Protein AF-A0A812SQJ6-F1 (afdb_monomer_lite)

Radius of gyration: 18.02 Å; chains: 1; bounding box: 47×29×51 Å

Structure (mmCIF, N/CA/C/O backbone):
data_AF-A0A812SQJ6-F1
#
_entry.id   AF-A0A812SQJ6-F1
#
loop_
_atom_site.group_PDB
_atom_site.id
_atom_site.type_symbol
_atom_site.label_atom_id
_atom_site.label_alt_id
_atom_site.label_comp_id
_atom_site.label_asym_id
_atom_site.label_entity_id
_atom_site.label_seq_id
_atom_site.pdbx_PDB_ins_code
_atom_site.Cartn_x
_atom_site.Cartn_y
_atom_site.Cartn_z
_atom_site.occupancy
_atom_site.B_iso_or_equiv
_atom_site.auth_seq_id
_atom_site.auth_comp_id
_atom_site.auth_asym_id
_atom_site.auth_atom_id
_atom_site.pdbx_PDB_model_num
ATOM 1 N N . MET A 1 1 ? -33.482 2.098 -34.050 1.00 37.81 1 MET A N 1
ATOM 2 C CA . MET A 1 1 ? -34.084 2.189 -32.704 1.00 37.81 1 MET A CA 1
ATOM 3 C C . MET A 1 1 ? -33.275 1.275 -31.797 1.00 37.81 1 MET A C 1
ATOM 5 O O . MET A 1 1 ? -33.368 0.067 -31.946 1.00 37.81 1 MET A O 1
ATOM 9 N N . HIS A 1 2 ? -32.382 1.843 -30.988 1.00 39.34 2 HIS A N 1
ATOM 10 C CA . HIS A 1 2 ? -31.563 1.101 -30.022 1.00 39.34 2 HIS A CA 1
ATOM 11 C C . HIS A 1 2 ? -32.318 1.022 -28.688 1.00 39.34 2 HIS A C 1
ATOM 13 O O . HIS A 1 2 ? -32.893 2.038 -28.297 1.00 39.34 2 HIS A O 1
ATOM 19 N N . PRO A 1 3 ? -32.329 -0.120 -27.982 1.00 42.66 3 PRO A N 1
ATOM 20 C CA . PRO A 1 3 ? -32.830 -0.160 -26.619 1.00 42.66 3 PRO A CA 1
ATOM 21 C C . PRO A 1 3 ? -31.770 0.413 -25.670 1.00 42.66 3 PRO A C 1
ATOM 23 O O . PRO A 1 3 ? -30.646 -0.082 -25.586 1.00 42.66 3 PRO A O 1
ATOM 26 N N . THR A 1 4 ? -32.147 1.492 -24.990 1.00 43.66 4 THR A N 1
ATOM 27 C CA . THR A 1 4 ? -31.439 2.100 -23.863 1.00 43.66 4 THR A CA 1
ATOM 28 C C . THR A 1 4 ? -31.418 1.102 -22.708 1.00 43.66 4 THR A C 1
ATOM 30 O O . THR A 1 4 ? -32.474 0.685 -22.241 1.00 43.66 4 THR A O 1
ATOM 33 N N . ALA A 1 5 ? -30.231 0.685 -22.268 1.00 41.72 5 ALA A N 1
ATOM 34 C CA . ALA A 1 5 ? -30.089 -0.091 -21.045 1.00 41.72 5 ALA A CA 1
ATOM 35 C C . ALA A 1 5 ? -30.319 0.840 -19.846 1.00 41.72 5 ALA A C 1
ATOM 37 O O . ALA A 1 5 ? -29.516 1.737 -19.590 1.00 41.72 5 ALA A O 1
ATOM 38 N N . ASP A 1 6 ? -31.435 0.628 -19.153 1.00 39.69 6 ASP A N 1
ATOM 39 C CA . ASP A 1 6 ? -31.736 1.197 -17.843 1.00 39.69 6 ASP A CA 1
ATOM 40 C C . ASP A 1 6 ? -30.616 0.847 -16.852 1.00 39.69 6 ASP A C 1
ATOM 42 O O . ASP A 1 6 ? -30.436 -0.307 -16.457 1.00 39.69 6 ASP A O 1
ATOM 46 N N . LEU A 1 7 ? -29.848 1.858 -16.447 1.00 39.69 7 LEU A N 1
ATOM 47 C CA . LEU A 1 7 ? -28.997 1.780 -15.267 1.00 39.69 7 LEU A CA 1
ATOM 48 C C . LEU A 1 7 ? -29.911 1.897 -14.045 1.00 39.69 7 LEU A C 1
ATOM 50 O O . LEU A 1 7 ? -30.377 2.989 -13.721 1.00 39.69 7 LEU A O 1
ATOM 54 N N . GLN A 1 8 ? -30.181 0.776 -13.373 1.00 35.53 8 GLN A N 1
ATOM 55 C CA . GLN A 1 8 ? -30.852 0.815 -12.074 1.00 35.53 8 GLN A CA 1
ATOM 56 C C . GLN A 1 8 ? -30.004 1.616 -11.067 1.00 35.53 8 GLN A C 1
ATOM 58 O O . GLN A 1 8 ? -28.781 1.441 -11.027 1.00 35.53 8 GLN A O 1
ATOM 63 N N . PRO A 1 9 ? -30.621 2.479 -10.241 1.00 35.66 9 PRO A N 1
ATOM 64 C CA . PRO A 1 9 ? -29.915 3.196 -9.193 1.00 35.66 9 PRO A CA 1
ATOM 65 C C . PRO A 1 9 ? -29.425 2.203 -8.135 1.00 35.66 9 PRO A C 1
ATOM 67 O O . PRO A 1 9 ? -30.175 1.353 -7.659 1.00 35.66 9 PRO A O 1
ATOM 70 N N . PHE A 1 10 ? -28.142 2.302 -7.798 1.00 34.00 10 PHE A N 1
ATOM 71 C CA . PHE A 1 10 ? -27.507 1.526 -6.741 1.00 34.00 10 PHE A CA 1
ATOM 72 C C . PHE A 1 10 ? -28.083 1.975 -5.393 1.00 34.00 10 PHE A C 1
ATOM 74 O O . PHE A 1 10 ? -27.782 3.073 -4.929 1.00 34.00 10 PHE A O 1
ATOM 81 N N . GLU A 1 11 ? -28.951 1.158 -4.797 1.00 33.38 11 GLU A N 1
ATOM 82 C CA . GLU A 1 11 ? -29.451 1.380 -3.442 1.00 33.38 11 GLU A CA 1
ATOM 83 C C . GLU A 1 11 ? -28.277 1.282 -2.452 1.00 33.38 11 GLU A C 1
ATOM 85 O O . GLU A 1 11 ? -27.685 0.218 -2.251 1.00 33.38 11 GLU A O 1
ATOM 90 N N . GLU A 1 12 ? -27.913 2.416 -1.847 1.00 41.91 12 GLU A N 1
ATOM 91 C CA . GLU A 1 12 ? -27.044 2.468 -0.671 1.00 41.91 12 GLU A CA 1
ATOM 92 C C . GLU A 1 12 ? -27.770 1.821 0.516 1.00 41.91 12 GLU A C 1
ATOM 94 O O . GLU A 1 12 ? -28.444 2.493 1.295 1.00 41.91 12 GLU A O 1
ATOM 99 N N . GLU A 1 13 ? -27.630 0.505 0.682 1.00 31.06 13 GLU A N 1
ATOM 100 C CA . GLU A 1 13 ? -27.938 -0.127 1.964 1.00 31.06 13 GLU A CA 1
ATOM 101 C C . GLU A 1 13 ? -26.782 0.115 2.957 1.00 31.06 13 GLU A C 1
ATOM 103 O O . GLU A 1 13 ? -25.644 -0.306 2.709 1.00 31.06 13 GLU A O 1
ATOM 108 N N . PRO A 1 14 ? -27.026 0.762 4.113 1.00 32.84 14 PRO A N 1
ATOM 109 C CA . PRO A 1 14 ? -26.036 0.873 5.173 1.00 32.84 14 PRO A CA 1
ATOM 110 C C . PRO A 1 14 ? -25.904 -0.488 5.865 1.00 32.84 14 PRO A C 1
ATOM 112 O O . PRO A 1 14 ? -26.725 -0.875 6.696 1.00 32.84 14 PRO A O 1
ATOM 115 N N . TYR A 1 15 ? -24.868 -1.253 5.523 1.00 38.50 15 TYR A N 1
ATOM 116 C CA . TYR A 1 15 ? -24.711 -2.593 6.084 1.00 38.50 15 TYR A CA 1
ATOM 117 C C . TYR A 1 15 ? -24.419 -2.562 7.590 1.00 38.50 15 TYR A C 1
ATOM 119 O O . TYR A 1 15 ? -23.374 -2.096 8.053 1.00 38.50 15 TYR A O 1
ATOM 127 N N . HIS A 1 16 ? -25.343 -3.155 8.346 1.00 31.56 16 HIS A N 1
ATOM 128 C CA . HIS A 1 16 ? -25.185 -3.526 9.744 1.00 31.56 16 HIS A CA 1
ATOM 129 C C . HIS A 1 16 ? -24.030 -4.528 9.925 1.00 31.56 16 HIS A C 1
ATOM 131 O O . HIS A 1 16 ? -24.060 -5.654 9.428 1.00 31.56 16 HIS A O 1
ATOM 137 N N . LEU A 1 17 ? -23.029 -4.135 10.717 1.00 37.94 17 LEU A N 1
ATOM 138 C CA . LEU A 1 17 ? -22.018 -5.024 11.294 1.00 37.94 17 LEU A CA 1
ATOM 139 C C . LEU A 1 17 ? -22.679 -5.956 12.323 1.00 37.94 17 LEU A C 1
ATOM 141 O O . LEU A 1 17 ? -22.652 -5.685 13.524 1.00 37.94 17 LEU A O 1
ATOM 145 N N . GLN A 1 18 ? -23.288 -7.054 11.873 1.00 30.00 18 GLN A N 1
ATOM 146 C CA . GLN A 1 18 ? -23.751 -8.107 12.776 1.00 30.00 18 GLN A CA 1
ATOM 147 C C . GLN A 1 18 ? -22.718 -9.232 12.880 1.00 30.00 18 GLN A C 1
ATOM 149 O O . GLN A 1 18 ? -22.471 -10.004 11.955 1.00 30.00 18 GLN A O 1
ATOM 154 N N . ASN A 1 19 ? -22.092 -9.277 14.056 1.00 49.31 19 ASN A N 1
ATOM 155 C CA . ASN A 1 19 ? -21.151 -10.295 14.491 1.00 49.31 19 ASN A CA 1
ATOM 156 C C . ASN A 1 19 ? -21.850 -11.649 14.668 1.00 49.31 19 ASN A C 1
ATOM 158 O O . ASN A 1 19 ? -22.550 -11.863 15.653 1.00 49.31 19 ASN A O 1
ATOM 162 N N . ALA A 1 20 ? -21.559 -12.598 13.783 1.00 33.88 20 ALA A N 1
ATOM 163 C CA . ALA A 1 20 ? -21.618 -14.022 14.084 1.00 33.88 20 ALA A CA 1
ATOM 164 C C . ALA A 1 20 ? -20.521 -14.726 13.269 1.00 33.88 20 ALA A C 1
ATOM 166 O O . ALA A 1 20 ? -20.439 -14.571 12.056 1.00 33.88 20 ALA A O 1
ATOM 167 N N . ALA A 1 21 ? -19.632 -15.457 13.947 1.00 37.88 21 ALA A N 1
ATOM 168 C CA . ALA A 1 21 ? -18.549 -16.249 13.351 1.00 37.88 21 ALA A CA 1
ATOM 169 C C . ALA A 1 21 ? -17.427 -15.481 12.609 1.00 37.88 21 ALA A C 1
ATOM 171 O O . ALA A 1 21 ? -16.995 -15.891 11.538 1.00 37.88 21 ALA A O 1
ATOM 172 N N . GLY A 1 22 ? -16.888 -14.406 13.203 1.00 36.34 22 GLY A N 1
ATOM 173 C CA . GLY A 1 22 ? -15.531 -13.876 12.946 1.00 36.34 22 GLY A CA 1
ATOM 174 C C . GLY A 1 22 ? -15.032 -13.852 11.493 1.00 36.34 22 GLY A C 1
ATOM 175 O O . GLY A 1 22 ? -13.869 -14.189 11.255 1.00 36.34 22 GLY A O 1
ATOM 176 N N . SER A 1 23 ? -15.915 -13.482 10.568 1.00 36.62 23 SER A N 1
ATOM 177 C CA . SER A 1 23 ? -15.679 -13.408 9.129 1.00 36.62 23 SER A CA 1
ATOM 178 C C . SER A 1 23 ? -16.026 -11.993 8.680 1.00 36.62 23 SER A C 1
ATOM 180 O O . SER A 1 23 ? -17.161 -11.554 8.846 1.00 36.62 23 SER A O 1
ATOM 182 N N . VAL A 1 24 ? -15.042 -11.265 8.151 1.00 43.12 24 VAL A N 1
ATOM 183 C CA . VAL A 1 24 ? -15.223 -9.906 7.623 1.00 43.12 24 VAL A CA 1
ATOM 184 C C . VAL A 1 24 ? -15.316 -10.005 6.105 1.00 43.12 24 VAL A C 1
ATOM 186 O O . VAL A 1 24 ? -14.421 -10.552 5.457 1.00 43.12 24 VAL A O 1
ATOM 189 N N . LYS A 1 25 ? -16.403 -9.486 5.532 1.00 42.47 25 LYS A N 1
ATOM 190 C CA . LYS A 1 25 ? -16.536 -9.310 4.083 1.00 42.47 25 LYS A CA 1
ATOM 191 C C . LYS A 1 25 ? -15.822 -8.012 3.710 1.00 42.47 25 LYS A C 1
ATOM 193 O O . LYS A 1 25 ? -16.180 -6.955 4.216 1.00 42.47 25 LYS A O 1
ATOM 198 N N . VAL A 1 26 ? -14.803 -8.099 2.861 1.00 42.47 26 VAL A N 1
ATOM 199 C CA . VAL A 1 26 ? -14.074 -6.931 2.341 1.00 42.47 26 VAL A CA 1
ATOM 200 C C . VAL A 1 26 ? -14.278 -6.894 0.837 1.00 42.47 26 VAL A C 1
ATOM 202 O O . VAL A 1 26 ? -14.253 -7.934 0.174 1.00 42.47 26 VAL A O 1
ATOM 205 N N . TRP A 1 27 ? -14.501 -5.698 0.309 1.00 38.78 27 TRP A N 1
ATOM 206 C CA . TRP A 1 27 ? -14.663 -5.488 -1.118 1.00 38.78 27 TRP A CA 1
ATOM 207 C C . TRP A 1 27 ? -13.306 -5.583 -1.811 1.00 38.78 27 TRP A C 1
ATOM 209 O O . TRP A 1 27 ? -12.360 -4.884 -1.464 1.00 38.78 27 TRP A O 1
ATOM 219 N N . GLN A 1 28 ? -13.204 -6.454 -2.808 1.00 38.09 28 GLN A N 1
ATOM 220 C CA . GLN A 1 28 ? -12.087 -6.458 -3.738 1.00 38.09 28 GLN A CA 1
ATOM 221 C C . GLN A 1 28 ? -12.664 -6.200 -5.125 1.00 38.09 28 GLN A C 1
ATOM 223 O O . GLN A 1 28 ? -13.461 -6.999 -5.605 1.00 38.09 28 GLN A O 1
ATOM 228 N N . ASN A 1 29 ? -12.276 -5.071 -5.725 1.00 39.19 29 ASN A N 1
ATOM 229 C CA . ASN A 1 29 ? -12.540 -4.717 -7.121 1.00 39.19 29 ASN A CA 1
ATOM 230 C C . ASN A 1 29 ? -13.998 -4.966 -7.563 1.00 39.19 29 ASN A C 1
ATOM 232 O O . ASN A 1 29 ? -14.246 -6.010 -8.148 1.00 39.19 29 ASN A O 1
ATOM 236 N N . CYS A 1 30 ? -14.923 -4.056 -7.210 1.00 44.03 30 CYS A N 1
ATOM 237 C CA . CYS A 1 30 ? -16.303 -3.809 -7.706 1.00 44.03 30 CYS A CA 1
ATOM 238 C C . CYS A 1 30 ? -17.205 -4.943 -8.272 1.00 44.03 30 CYS A C 1
ATOM 240 O O . CYS A 1 30 ? -18.318 -4.646 -8.691 1.00 44.03 30 CYS A O 1
ATOM 242 N N . GLN A 1 31 ? -16.823 -6.220 -8.260 1.00 36.41 31 GLN A N 1
ATOM 243 C CA . GLN A 1 31 ? -17.548 -7.309 -8.917 1.00 36.41 31 GLN A CA 1
ATOM 244 C C . GLN A 1 31 ? -17.451 -8.672 -8.219 1.00 36.41 31 GLN A C 1
ATOM 246 O O . GLN A 1 31 ? -18.259 -9.540 -8.544 1.00 36.41 31 GLN A O 1
ATOM 251 N N . LYS A 1 32 ? -16.540 -8.919 -7.260 1.00 38.38 32 LYS A N 1
ATOM 252 C CA . LYS A 1 32 ? -16.532 -10.203 -6.523 1.00 38.38 32 LYS A CA 1
ATOM 253 C C . LYS A 1 32 ? -16.179 -10.046 -5.045 1.00 38.38 32 LYS A C 1
ATOM 255 O O . LYS A 1 32 ? -15.040 -9.778 -4.675 1.00 38.38 32 LYS A O 1
ATOM 260 N N . THR A 1 33 ? -17.164 -10.292 -4.184 1.00 42.78 33 THR A N 1
ATOM 261 C CA . THR A 1 33 ? -16.973 -10.438 -2.738 1.00 42.78 33 THR A CA 1
ATOM 262 C C . THR A 1 33 ? -16.208 -11.733 -2.464 1.00 42.78 33 THR A C 1
ATOM 264 O O . THR A 1 33 ? -16.690 -12.818 -2.790 1.00 42.78 33 THR A O 1
ATOM 267 N N . ARG A 1 34 ? -15.026 -11.647 -1.846 1.00 43.25 34 ARG A N 1
ATOM 268 C CA . ARG A 1 34 ? -14.304 -12.821 -1.341 1.00 43.25 34 ARG A CA 1
ATOM 269 C C . ARG A 1 34 ? -14.332 -12.801 0.183 1.00 43.25 34 ARG A C 1
ATOM 271 O O . ARG A 1 34 ? -13.966 -11.810 0.808 1.00 43.25 34 ARG A O 1
ATOM 278 N N . THR A 1 35 ? -14.794 -13.894 0.781 1.00 45.44 35 THR A N 1
ATOM 279 C CA . THR A 1 35 ? -14.744 -14.094 2.233 1.00 45.44 35 THR A CA 1
ATOM 280 C C . THR A 1 35 ? -13.333 -14.529 2.614 1.00 45.44 35 THR A C 1
ATOM 282 O O . THR A 1 35 ? -12.837 -15.540 2.114 1.00 45.44 35 THR A O 1
ATOM 285 N N . TRP A 1 36 ? -12.670 -13.761 3.477 1.00 50.81 36 TRP A N 1
ATOM 286 C CA . TRP A 1 36 ? -11.318 -14.062 3.945 1.00 50.81 36 TRP A CA 1
ATOM 287 C C . TRP A 1 36 ? -11.355 -15.054 5.113 1.00 50.81 36 TRP A C 1
ATOM 289 O O . TRP A 1 36 ? -12.036 -14.814 6.110 1.00 50.81 36 TRP A O 1
ATOM 299 N N . HIS A 1 37 ? -10.588 -16.144 5.020 1.00 44.38 37 HIS A N 1
ATOM 300 C CA . HIS A 1 37 ? -10.356 -17.078 6.129 1.00 44.38 37 HIS A CA 1
ATOM 301 C C . HIS A 1 37 ? -8.992 -16.778 6.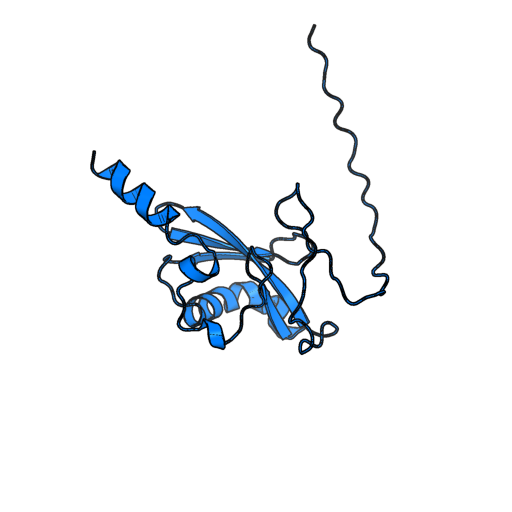796 1.00 44.38 37 HIS A C 1
ATOM 303 O O . HIS A 1 37 ? -8.050 -16.362 6.131 1.00 44.38 37 HIS A O 1
ATOM 309 N N . ARG A 1 38 ? -8.937 -16.882 8.134 1.00 52.69 38 ARG A N 1
ATOM 310 C CA . ARG A 1 38 ? -7.996 -16.200 9.060 1.00 52.69 38 ARG A CA 1
ATOM 311 C C . ARG A 1 38 ? -6.491 -16.503 8.897 1.00 52.69 38 ARG A C 1
ATOM 313 O O . ARG A 1 38 ? -6.139 -17.599 8.476 1.00 52.69 38 ARG A O 1
ATOM 320 N N . PRO A 1 39 ? -5.626 -15.558 9.347 1.00 47.91 39 PRO A N 1
ATOM 321 C CA . PRO A 1 39 ? -5.136 -15.565 10.741 1.00 47.91 39 PRO A CA 1
ATOM 322 C C . PRO A 1 39 ? -5.278 -14.190 11.449 1.00 47.91 39 PRO A C 1
ATOM 324 O O . PRO A 1 39 ? -4.307 -13.582 11.881 1.00 47.91 39 PRO A O 1
ATOM 327 N N . TRP A 1 40 ? -6.501 -13.667 11.595 1.00 53.22 40 TRP A N 1
ATOM 328 C CA . TRP A 1 40 ? -6.764 -12.343 12.204 1.00 53.22 40 TRP A CA 1
ATOM 329 C C . TRP A 1 40 ? -6.864 -12.330 13.740 1.00 53.22 40 TRP A C 1
ATOM 331 O O . TRP A 1 40 ? -7.203 -11.306 14.332 1.00 53.22 40 TRP A O 1
ATOM 341 N N . THR A 1 41 ? -6.605 -13.456 14.407 1.00 50.69 41 THR A N 1
ATOM 342 C CA . THR A 1 41 ? -6.913 -13.677 15.833 1.00 50.69 41 THR A CA 1
ATOM 343 C C . THR A 1 41 ? -6.162 -12.750 16.796 1.00 50.69 41 THR A C 1
ATOM 345 O O . THR A 1 41 ? -6.595 -12.589 17.933 1.00 50.69 41 THR A O 1
ATOM 348 N N . SER A 1 42 ? -5.081 -12.108 16.344 1.00 52.69 42 SER A N 1
ATOM 349 C CA . SER A 1 42 ? -4.226 -11.245 17.172 1.00 52.69 42 SER A CA 1
ATOM 350 C C . SER A 1 42 ? -4.433 -9.742 16.943 1.00 52.69 42 SER A C 1
ATOM 352 O O . SER A 1 42 ? -3.841 -8.931 17.657 1.00 52.69 42 SER A O 1
ATOM 354 N N . ILE A 1 43 ? -5.265 -9.333 15.976 1.00 58.06 43 ILE A N 1
ATOM 355 C CA . ILE A 1 43 ? -5.546 -7.909 15.751 1.00 58.06 43 ILE A CA 1
ATOM 356 C C . ILE A 1 43 ? -6.712 -7.490 16.640 1.00 58.06 43 ILE A C 1
ATOM 358 O O . ILE A 1 43 ? -7.832 -7.980 16.500 1.00 58.06 43 ILE A O 1
ATOM 362 N N . LYS A 1 44 ? -6.477 -6.513 17.522 1.00 59.41 44 LYS A N 1
ATOM 363 C CA . LYS A 1 44 ? -7.556 -5.785 18.201 1.00 59.41 44 LYS A CA 1
ATOM 364 C C . LYS A 1 44 ? -8.282 -4.909 17.171 1.00 59.41 44 LYS A C 1
ATOM 366 O O . LYS A 1 44 ? -8.002 -3.716 17.056 1.00 59.41 44 LYS A O 1
ATOM 371 N N . MET A 1 45 ? -9.191 -5.520 16.406 1.00 57.28 45 MET A N 1
ATOM 372 C CA . MET A 1 45 ? -9.898 -4.892 15.278 1.00 57.28 45 MET A CA 1
ATOM 373 C C . MET A 1 45 ? -10.616 -3.593 15.668 1.00 57.28 45 MET A C 1
ATOM 375 O O . MET A 1 45 ? -10.692 -2.674 14.867 1.00 57.28 45 MET A O 1
ATOM 379 N N . TRP A 1 46 ? -11.061 -3.469 16.920 1.00 58.28 46 TRP A N 1
ATOM 380 C CA . TRP A 1 46 ? -11.773 -2.292 17.431 1.00 58.28 46 TRP A CA 1
ATOM 381 C C . TRP A 1 46 ? -10.917 -1.019 17.570 1.00 58.28 46 TRP A C 1
ATOM 383 O O . TRP A 1 46 ? -11.462 0.049 17.820 1.00 58.28 46 TRP A O 1
ATOM 393 N N . SER A 1 47 ? -9.591 -1.104 17.425 1.00 69.88 47 SER A N 1
ATOM 394 C CA . SER A 1 47 ? -8.676 0.055 17.512 1.00 69.88 47 SER A CA 1
ATOM 395 C C . SER A 1 47 ? -7.677 0.134 16.352 1.00 69.88 47 SER A C 1
ATOM 397 O O . SER A 1 47 ? -6.712 0.904 16.400 1.00 69.88 47 SER A O 1
ATOM 399 N N . THR A 1 48 ? -7.893 -0.680 15.315 1.00 78.94 48 THR A N 1
ATOM 400 C CA . THR A 1 48 ? -6.974 -0.814 14.185 1.00 78.94 48 THR A CA 1
ATOM 401 C C . THR A 1 48 ? -7.695 -0.483 12.887 1.00 78.94 48 THR A C 1
ATOM 403 O O . THR A 1 48 ? -8.649 -1.161 12.517 1.00 78.94 48 THR A O 1
ATOM 406 N N . THR A 1 49 ? -7.218 0.536 12.179 1.00 85.56 49 THR A N 1
ATOM 407 C CA . THR A 1 49 ? -7.681 0.841 10.827 1.00 85.56 49 THR A CA 1
ATOM 408 C C . THR A 1 49 ? -6.982 -0.092 9.847 1.00 85.56 49 THR A C 1
ATOM 410 O O . THR A 1 49 ? -5.752 -0.170 9.804 1.00 85.56 49 THR A O 1
ATOM 413 N N . LEU A 1 50 ? -7.781 -0.807 9.060 1.00 86.88 50 LEU A N 1
ATOM 414 C CA . LEU A 1 50 ? -7.296 -1.703 8.021 1.00 86.88 50 LEU A CA 1
ATOM 415 C C . LEU A 1 50 ? -7.164 -0.942 6.700 1.00 86.88 50 LEU A C 1
ATOM 417 O O . LEU A 1 50 ? -8.131 -0.357 6.208 1.00 86.88 50 LEU A O 1
ATOM 421 N N . VAL A 1 51 ? -5.954 -0.967 6.149 1.00 90.88 51 VAL A N 1
ATOM 422 C CA . VAL A 1 51 ? -5.594 -0.366 4.866 1.00 90.88 51 VAL A CA 1
ATOM 423 C C . VAL A 1 51 ? -5.362 -1.492 3.869 1.00 90.88 51 VAL A C 1
ATOM 425 O O . VAL A 1 51 ? -4.426 -2.276 4.011 1.00 90.88 51 VAL A O 1
ATOM 428 N N . GLN A 1 52 ? -6.214 -1.582 2.860 1.00 91.38 52 GLN A N 1
ATOM 429 C CA . GLN A 1 52 ? -6.045 -2.506 1.751 1.00 91.38 52 GLN A CA 1
ATOM 430 C C . GLN A 1 52 ? -5.105 -1.894 0.717 1.00 91.38 52 GLN A C 1
ATOM 432 O O . GLN A 1 52 ? -5.278 -0.746 0.308 1.00 91.38 52 GLN A O 1
ATOM 437 N N . LEU A 1 53 ? -4.112 -2.667 0.294 1.00 92.06 53 LEU A N 1
ATOM 438 C CA . LEU A 1 53 ? -3.244 -2.319 -0.816 1.00 92.06 53 LEU A CA 1
ATOM 439 C C . LEU A 1 53 ? -3.844 -2.844 -2.114 1.00 92.06 53 LEU A C 1
ATOM 441 O O . LEU A 1 53 ? -4.199 -4.016 -2.231 1.00 92.06 53 LEU A O 1
ATOM 445 N N . MET A 1 54 ? -3.913 -1.963 -3.096 1.00 90.56 54 MET A N 1
ATOM 446 C CA . MET A 1 54 ? -4.163 -2.264 -4.498 1.00 90.56 54 MET A CA 1
ATOM 447 C C . MET A 1 54 ? -2.995 -1.718 -5.320 1.00 90.56 54 MET A C 1
ATOM 449 O O . MET A 1 54 ? -2.185 -0.940 -4.809 1.00 90.56 54 MET A O 1
ATOM 453 N N . TYR A 1 55 ? -2.882 -2.128 -6.578 1.00 90.75 55 TYR A N 1
ATOM 454 C CA . TYR A 1 55 ? -1.821 -1.639 -7.448 1.00 90.75 55 TYR A CA 1
ATOM 455 C C . TYR A 1 55 ? -2.291 -1.467 -8.888 1.00 90.75 55 TYR A C 1
ATOM 457 O O . TYR A 1 55 ? -3.168 -2.189 -9.359 1.00 90.75 55 TYR A O 1
ATOM 465 N N . GLU A 1 56 ? -1.658 -0.519 -9.564 1.00 89.00 56 GLU A N 1
ATOM 466 C CA . GLU A 1 56 ? -1.673 -0.334 -11.012 1.00 89.00 56 GLU A CA 1
ATOM 467 C C . GLU A 1 56 ? -0.215 -0.437 -11.492 1.00 89.00 56 GLU A C 1
ATOM 469 O O . GLU A 1 56 ? 0.701 0.009 -10.794 1.00 89.00 56 GLU A O 1
ATOM 4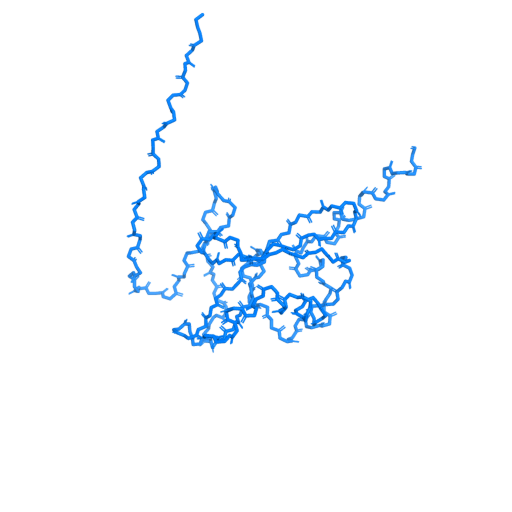74 N N . VAL A 1 57 ? 0.018 -1.057 -12.648 1.00 85.62 57 VAL A N 1
ATOM 475 C CA . VAL A 1 57 ? 1.341 -1.067 -13.288 1.00 85.62 57 VAL A CA 1
ATOM 476 C C . VAL A 1 57 ? 1.398 0.130 -14.233 1.00 85.62 57 VAL A C 1
ATOM 478 O O . VAL A 1 57 ? 0.508 0.295 -15.063 1.00 85.62 57 VAL A O 1
ATOM 481 N N . GLU A 1 58 ? 2.409 0.982 -14.079 1.00 83.19 58 GLU A N 1
ATOM 482 C CA . GLU A 1 58 ? 2.592 2.190 -14.885 1.00 83.19 58 GLU A CA 1
ATOM 483 C C . GLU A 1 58 ? 4.072 2.327 -15.258 1.00 83.19 58 GLU A C 1
ATOM 485 O O . GLU A 1 58 ? 4.901 2.589 -14.389 1.00 83.19 58 GLU A O 1
ATOM 490 N N . ASN A 1 59 ? 4.410 2.164 -16.543 1.00 79.44 59 ASN A N 1
ATOM 491 C CA . ASN A 1 59 ? 5.764 2.355 -17.085 1.00 79.44 59 ASN A CA 1
ATOM 492 C C . ASN A 1 59 ? 6.851 1.620 -16.274 1.00 79.44 59 ASN A C 1
ATOM 494 O O . ASN A 1 59 ? 7.792 2.239 -15.771 1.00 79.44 59 ASN A O 1
ATOM 498 N N . ALA A 1 60 ? 6.695 0.307 -16.090 1.00 81.94 60 ALA A N 1
ATOM 499 C CA . ALA A 1 60 ? 7.551 -0.538 -15.244 1.00 81.94 60 ALA A CA 1
ATOM 500 C C . ALA A 1 60 ? 7.646 -0.160 -13.742 1.00 81.94 60 ALA A C 1
ATOM 502 O O . ALA A 1 60 ? 8.426 -0.771 -13.003 1.00 81.94 60 ALA A O 1
ATOM 503 N N . ALA A 1 61 ? 6.851 0.797 -13.259 1.00 88.00 61 ALA A N 1
ATOM 504 C CA . ALA A 1 61 ? 6.693 1.109 -11.842 1.00 88.00 61 ALA A CA 1
ATOM 505 C C . ALA A 1 61 ? 5.358 0.577 -11.300 1.00 88.00 61 ALA A C 1
ATOM 507 O O . ALA A 1 61 ? 4.412 0.305 -12.043 1.00 88.00 61 ALA A O 1
ATOM 508 N N . LEU A 1 62 ? 5.274 0.438 -9.976 1.00 89.88 62 LEU A N 1
ATOM 509 C CA . LEU A 1 62 ? 4.038 0.080 -9.291 1.00 89.88 62 LEU A CA 1
ATOM 510 C C . LEU A 1 62 ? 3.433 1.309 -8.637 1.00 89.88 62 LEU A C 1
ATOM 512 O O . LEU A 1 62 ? 4.007 1.901 -7.721 1.00 89.88 62 LEU A O 1
ATOM 516 N N . ARG A 1 63 ? 2.225 1.652 -9.065 1.00 92.88 63 ARG A N 1
ATOM 517 C CA . ARG A 1 63 ? 1.403 2.648 -8.400 1.00 92.88 63 ARG A CA 1
ATOM 518 C C . ARG A 1 63 ? 0.557 1.958 -7.341 1.00 92.88 63 ARG A C 1
ATOM 520 O O . ARG A 1 63 ? -0.466 1.349 -7.640 1.00 92.88 63 ARG A O 1
ATOM 527 N N . LEU A 1 64 ? 0.997 2.045 -6.092 1.00 93.25 64 LEU A N 1
ATOM 528 C CA . LEU A 1 64 ? 0.252 1.547 -4.947 1.00 93.25 64 LEU A CA 1
ATOM 529 C C . LEU A 1 64 ? -0.919 2.470 -4.637 1.00 93.25 64 LEU A C 1
ATOM 531 O O . LEU A 1 64 ? -0.752 3.679 -4.465 1.00 93.25 64 LEU A O 1
ATOM 535 N N . VAL A 1 65 ? -2.097 1.878 -4.494 1.00 93.25 65 VAL A N 1
ATOM 536 C CA . VAL A 1 65 ? -3.324 2.553 -4.084 1.00 93.25 65 VAL A CA 1
ATOM 537 C C . VAL A 1 65 ? -3.716 2.012 -2.713 1.00 93.25 65 VAL A C 1
ATOM 539 O O . VAL A 1 65 ? -3.985 0.824 -2.552 1.00 93.25 65 VAL A O 1
ATOM 542 N N . MET A 1 66 ? -3.708 2.884 -1.709 1.00 93.44 66 MET A N 1
ATOM 543 C CA . MET A 1 66 ? -4.106 2.559 -0.341 1.00 93.44 66 MET A CA 1
ATOM 544 C C . MET A 1 66 ? -5.587 2.875 -0.176 1.00 93.44 66 MET A C 1
ATOM 546 O O . MET A 1 66 ? -5.979 4.034 -0.313 1.00 93.44 66 MET A O 1
ATOM 550 N N . CYS A 1 67 ? -6.393 1.876 0.163 1.00 90.31 67 CYS A N 1
ATOM 551 C CA . CYS A 1 67 ? -7.835 2.010 0.340 1.00 90.31 67 CYS A CA 1
ATOM 552 C C . CYS A 1 67 ? -8.261 1.616 1.754 1.00 90.31 67 CYS A C 1
ATOM 554 O O . CYS A 1 67 ? -7.653 0.755 2.390 1.00 90.31 67 CYS A O 1
ATOM 556 N N . LYS A 1 68 ? -9.352 2.202 2.245 1.00 86.38 68 LYS A N 1
ATOM 557 C CA . LYS A 1 68 ? -10.104 1.619 3.361 1.00 86.38 68 LYS A CA 1
ATOM 558 C C . LYS A 1 68 ? -10.796 0.345 2.877 1.00 86.38 68 LYS A C 1
ATOM 560 O O . LYS A 1 68 ? -11.077 0.194 1.693 1.00 86.38 68 LYS A O 1
ATOM 565 N N . ILE A 1 69 ? -11.176 -0.523 3.811 1.00 80.06 69 ILE A N 1
ATOM 566 C CA . ILE A 1 69 ? -12.023 -1.699 3.528 1.00 80.06 69 ILE A CA 1
ATOM 567 C C . ILE A 1 69 ? -13.350 -1.333 2.843 1.00 80.06 69 ILE A C 1
ATOM 569 O O . ILE A 1 69 ? -13.918 -2.149 2.121 1.00 80.06 69 ILE A O 1
ATOM 573 N N . THR A 1 70 ? -13.836 -0.107 3.054 1.00 79.12 70 THR A N 1
ATOM 574 C CA . THR A 1 70 ? -15.031 0.436 2.395 1.00 79.12 70 THR A CA 1
ATOM 575 C C . THR A 1 70 ? -14.823 0.734 0.906 1.00 79.12 70 THR A C 1
ATOM 577 O O . THR A 1 70 ? -15.783 1.074 0.227 1.00 79.12 70 THR A O 1
ATOM 580 N N . GLY A 1 71 ? -13.592 0.636 0.393 1.00 77.44 71 GLY A N 1
ATOM 581 C CA . GLY A 1 71 ? -13.227 0.981 -0.983 1.00 77.44 71 GLY A CA 1
ATOM 582 C C . GLY A 1 71 ? -12.784 2.436 -1.173 1.00 77.44 71 GLY A C 1
ATOM 583 O O . GLY A 1 71 ? -12.296 2.785 -2.244 1.00 77.44 71 GLY A O 1
ATOM 584 N N . GLU A 1 72 ? -12.899 3.285 -0.147 1.00 86.19 72 GLU A N 1
ATOM 585 C CA . GLU A 1 72 ? -12.451 4.681 -0.209 1.00 86.19 72 GLU A CA 1
ATOM 586 C C . GLU A 1 72 ? -10.925 4.761 -0.348 1.00 86.19 72 GLU A C 1
ATOM 588 O O . GLU A 1 72 ? -10.189 4.225 0.486 1.00 86.19 72 GLU A O 1
ATOM 593 N N . VAL A 1 73 ? -10.445 5.467 -1.373 1.00 90.00 73 VAL A N 1
ATOM 594 C CA . VAL A 1 73 ? -9.011 5.698 -1.582 1.00 90.00 73 VAL A CA 1
ATOM 595 C C . VAL A 1 73 ? -8.494 6.701 -0.554 1.00 90.00 73 VAL A C 1
ATOM 597 O O . VAL A 1 73 ? -8.971 7.828 -0.470 1.00 90.00 73 VAL A O 1
ATOM 600 N N . ILE A 1 74 ? -7.473 6.298 0.195 1.00 92.12 74 ILE A N 1
ATOM 601 C CA . ILE A 1 74 ? -6.803 7.112 1.211 1.00 92.12 74 ILE A CA 1
ATOM 602 C C . ILE A 1 74 ? -5.648 7.894 0.584 1.00 92.12 74 ILE A C 1
ATOM 604 O O . ILE A 1 74 ? -5.486 9.089 0.817 1.00 92.12 74 ILE A O 1
ATOM 608 N N . SER A 1 75 ? -4.791 7.201 -0.167 1.00 94.06 75 SER A N 1
ATOM 609 C CA . SER A 1 75 ? -3.580 7.776 -0.747 1.00 94.06 75 SER A CA 1
ATOM 610 C C . SER A 1 75 ? -3.060 6.902 -1.888 1.00 94.06 75 SER A C 1
ATOM 612 O O . SER A 1 75 ? -3.465 5.745 -2.036 1.00 94.06 75 SER A O 1
ATOM 614 N N . LYS A 1 76 ? -2.147 7.450 -2.692 1.00 94.12 76 LYS A N 1
ATOM 615 C CA . LYS A 1 76 ? -1.453 6.744 -3.769 1.00 94.12 76 LYS A CA 1
ATOM 616 C C . LYS A 1 76 ? 0.030 7.096 -3.740 1.00 94.12 76 LYS A C 1
ATOM 618 O O . LYS A 1 76 ? 0.363 8.258 -3.518 1.00 94.12 76 LYS A 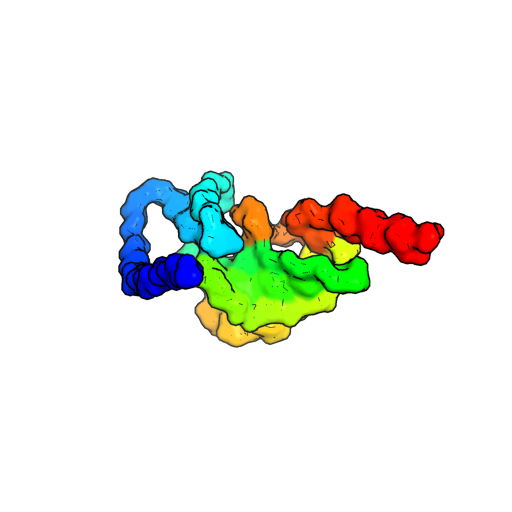O 1
ATOM 623 N N . ILE A 1 77 ? 0.894 6.119 -3.994 1.00 95.00 77 ILE A N 1
ATOM 624 C CA . ILE A 1 77 ? 2.331 6.339 -4.202 1.00 95.00 77 ILE A CA 1
ATOM 625 C C . ILE A 1 77 ? 2.812 5.513 -5.389 1.00 95.00 77 ILE A C 1
ATOM 627 O O . ILE A 1 77 ? 2.269 4.444 -5.649 1.00 95.00 77 ILE A O 1
ATOM 631 N N . THR A 1 78 ? 3.841 5.985 -6.079 1.00 94.19 78 THR A N 1
ATOM 632 C CA . THR A 1 78 ? 4.499 5.225 -7.146 1.00 94.19 78 THR A CA 1
ATOM 633 C C . THR A 1 78 ? 5.866 4.795 -6.653 1.00 94.19 78 THR A C 1
ATOM 635 O O . THR A 1 78 ? 6.641 5.637 -6.202 1.00 94.19 78 THR A O 1
ATOM 638 N N . ILE A 1 79 ? 6.147 3.495 -6.709 1.00 94.25 79 ILE A N 1
ATOM 639 C CA . ILE A 1 79 ? 7.405 2.917 -6.240 1.00 94.25 79 ILE A CA 1
ATOM 640 C C . ILE A 1 79 ? 7.955 1.890 -7.236 1.00 94.25 79 ILE A C 1
ATOM 642 O O . ILE A 1 79 ? 7.184 1.246 -7.955 1.00 94.25 79 ILE A O 1
ATOM 646 N N . PRO A 1 80 ? 9.282 1.689 -7.264 1.00 94.12 80 PRO A N 1
ATOM 647 C CA . PRO A 1 80 ? 9.886 0.579 -7.987 1.00 94.12 80 PRO A CA 1
ATOM 648 C C . PRO A 1 80 ? 9.355 -0.780 -7.500 1.00 94.12 80 PRO A C 1
ATOM 650 O O . PRO A 1 80 ? 9.113 -0.952 -6.300 1.00 94.12 80 PRO A O 1
ATOM 653 N N . PRO A 1 81 ? 9.184 -1.772 -8.384 1.00 90.94 81 PRO A N 1
ATOM 654 C CA . PRO A 1 81 ? 8.605 -3.064 -8.019 1.00 90.94 81 PRO A CA 1
ATOM 655 C C . PRO A 1 81 ? 9.473 -3.941 -7.112 1.00 90.94 81 PRO A C 1
ATOM 657 O O . PRO A 1 81 ? 8.964 -4.824 -6.418 1.00 90.94 81 PRO A O 1
ATOM 660 N N . ASP A 1 82 ? 10.779 -3.721 -7.124 1.00 94.25 82 ASP A N 1
ATOM 661 C CA . ASP A 1 82 ? 11.777 -4.371 -6.278 1.00 94.25 82 ASP A CA 1
ATOM 662 C C . ASP A 1 82 ? 11.894 -3.720 -4.890 1.00 94.25 82 ASP A C 1
ATOM 664 O O . ASP A 1 82 ? 12.585 -4.253 -4.020 1.00 94.25 82 ASP A O 1
ATOM 668 N N . THR A 1 83 ? 11.175 -2.615 -4.649 1.00 95.56 83 THR A N 1
ATOM 669 C CA . THR A 1 83 ? 11.123 -1.953 -3.340 1.00 95.56 83 THR A CA 1
ATOM 670 C C . THR A 1 83 ? 10.704 -2.949 -2.266 1.00 95.56 83 THR A C 1
ATOM 672 O O . THR A 1 83 ? 9.659 -3.599 -2.374 1.00 95.56 83 THR A O 1
ATOM 675 N N . ARG A 1 84 ? 11.505 -3.052 -1.202 1.00 96.88 84 ARG A N 1
ATOM 676 C CA . ARG A 1 84 ? 11.198 -3.906 -0.052 1.00 96.88 84 ARG A CA 1
ATOM 677 C C . ARG A 1 84 ? 9.983 -3.387 0.696 1.00 96.88 84 ARG A C 1
ATOM 679 O O . ARG A 1 84 ? 9.747 -2.180 0.776 1.00 96.88 84 ARG A O 1
ATOM 686 N N . TRP A 1 85 ? 9.231 -4.294 1.306 1.00 95.50 85 TRP A N 1
ATOM 687 C CA . TRP A 1 85 ? 8.029 -3.940 2.053 1.00 95.50 85 TRP A CA 1
ATOM 688 C C . TRP A 1 85 ? 8.273 -2.898 3.144 1.00 95.50 85 TRP A C 1
ATOM 690 O O . TRP A 1 85 ? 7.492 -1.956 3.294 1.00 95.50 85 TRP A O 1
ATOM 700 N N . LYS A 1 86 ? 9.382 -3.026 3.876 1.00 95.44 86 LYS A N 1
ATOM 701 C CA . LYS A 1 86 ? 9.785 -2.054 4.895 1.00 95.44 86 LYS A CA 1
ATOM 702 C C . LYS A 1 86 ? 9.871 -0.634 4.330 1.00 95.44 86 LYS A C 1
ATOM 704 O O . LYS A 1 86 ? 9.289 0.291 4.898 1.00 95.44 86 LYS A O 1
ATOM 709 N N . ASP A 1 87 ? 10.539 -0.481 3.192 1.00 96.19 87 ASP A N 1
ATOM 710 C CA . ASP A 1 87 ? 10.747 0.814 2.545 1.00 96.19 87 ASP A CA 1
ATOM 711 C C . ASP A 1 87 ? 9.446 1.342 1.933 1.00 96.19 87 ASP A C 1
ATOM 713 O O . ASP A 1 87 ? 9.122 2.520 2.082 1.00 96.19 87 ASP A O 1
ATOM 717 N N . ALA A 1 88 ? 8.641 0.465 1.326 1.00 94.94 88 ALA A N 1
ATOM 718 C CA . ALA A 1 88 ? 7.318 0.815 0.816 1.00 94.94 88 ALA A CA 1
ATOM 719 C C . ALA A 1 88 ? 6.410 1.354 1.935 1.00 94.94 88 ALA A C 1
ATOM 721 O O . ALA A 1 88 ? 5.778 2.398 1.774 1.00 94.94 88 ALA A O 1
ATOM 722 N N . ARG A 1 89 ? 6.389 0.711 3.113 1.00 92.38 89 ARG A N 1
ATOM 723 C CA . ARG A 1 89 ? 5.636 1.200 4.284 1.00 92.38 89 ARG A CA 1
ATOM 724 C C . ARG A 1 89 ? 6.092 2.575 4.743 1.00 92.38 89 ARG A C 1
ATOM 726 O O . ARG A 1 89 ? 5.252 3.414 5.072 1.00 92.38 89 ARG A O 1
ATOM 733 N N . MET A 1 90 ? 7.400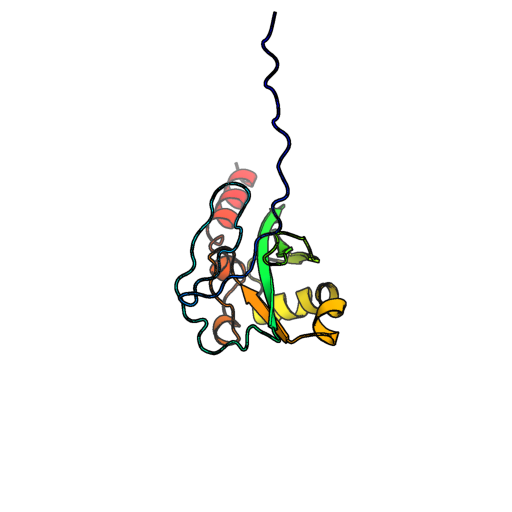 2.811 4.763 1.00 92.25 90 MET A N 1
ATOM 734 C CA . MET A 1 90 ? 7.947 4.120 5.111 1.00 92.25 90 MET A CA 1
ATOM 735 C C . MET A 1 90 ? 7.524 5.192 4.102 1.00 92.25 90 MET A C 1
ATOM 737 O O . MET A 1 90 ? 7.128 6.281 4.513 1.00 92.25 90 MET A O 1
ATOM 741 N N . GLN A 1 91 ? 7.518 4.873 2.806 1.00 93.88 91 GLN A N 1
ATOM 742 C CA . GLN A 1 91 ? 7.063 5.783 1.750 1.00 93.88 91 GLN A CA 1
ATOM 743 C C . GLN A 1 91 ? 5.546 6.034 1.771 1.00 93.88 91 GLN A C 1
ATOM 745 O O . GLN A 1 91 ? 5.099 7.112 1.390 1.00 93.88 91 GLN A O 1
ATOM 750 N N . MET A 1 92 ? 4.745 5.082 2.260 1.00 93.38 92 MET A N 1
ATOM 751 C CA . MET A 1 92 ? 3.297 5.255 2.446 1.00 93.38 92 MET A CA 1
ATOM 752 C C . MET A 1 92 ? 2.943 6.110 3.671 1.00 93.38 92 MET A C 1
ATOM 754 O O . MET A 1 92 ? 1.893 6.757 3.695 1.00 93.38 92 MET A O 1
ATOM 758 N N . ALA A 1 93 ? 3.798 6.133 4.699 1.00 90.69 93 ALA A N 1
ATOM 759 C CA . ALA A 1 93 ? 3.508 6.788 5.976 1.00 90.69 93 ALA A CA 1
ATOM 760 C C . ALA A 1 93 ? 3.062 8.265 5.860 1.00 90.69 93 ALA A C 1
ATOM 762 O O . ALA A 1 93 ? 2.110 8.633 6.558 1.00 90.69 93 ALA A O 1
ATOM 763 N N . PRO A 1 94 ? 3.643 9.114 4.983 1.00 91.62 94 PRO A N 1
ATOM 764 C CA . PRO A 1 94 ? 3.171 10.485 4.782 1.00 91.62 94 PRO A CA 1
ATOM 765 C C . PRO A 1 94 ? 1.703 10.563 4.343 1.00 91.62 94 PRO A C 1
ATOM 767 O O . PRO A 1 94 ? 0.936 11.335 4.919 1.00 91.62 94 PRO A O 1
ATOM 770 N N . GLY A 1 95 ? 1.287 9.722 3.389 1.00 89.31 95 GLY A N 1
ATOM 771 C CA . GLY A 1 95 ? -0.093 9.666 2.890 1.00 89.31 95 GLY A CA 1
ATOM 772 C C . GLY A 1 95 ? -1.100 9.161 3.927 1.00 89.31 95 GLY A C 1
ATOM 773 O O . GLY A 1 95 ? -2.280 9.504 3.884 1.00 89.31 95 GLY A O 1
ATOM 774 N N . LEU A 1 96 ? -0.622 8.401 4.914 1.00 89.62 96 LEU A N 1
ATOM 775 C CA . LEU A 1 96 ? -1.430 7.796 5.975 1.00 89.62 96 LEU A CA 1
ATOM 776 C C . LEU A 1 96 ? -1.382 8.572 7.299 1.00 89.62 96 LEU A C 1
ATOM 778 O O . LEU A 1 96 ? -2.040 8.188 8.269 1.00 89.62 96 LEU A O 1
ATOM 782 N N . ARG A 1 97 ? -0.633 9.679 7.363 1.00 87.81 97 ARG A N 1
ATOM 783 C CA . ARG A 1 97 ? -0.379 10.443 8.597 1.00 87.81 97 ARG A CA 1
ATOM 784 C C . ARG A 1 97 ? -1.651 10.858 9.337 1.00 87.81 97 ARG A C 1
ATOM 786 O O . ARG A 1 97 ? -1.680 10.831 10.565 1.00 87.81 97 ARG A O 1
ATOM 793 N N . HIS A 1 98 ? -2.707 11.198 8.603 1.00 85.06 98 HIS A N 1
ATOM 794 C CA . HIS A 1 98 ? -3.997 11.598 9.170 1.00 85.06 98 HIS A CA 1
ATOM 795 C C . HIS A 1 98 ? -4.747 10.450 9.876 1.00 85.06 98 HIS A C 1
ATOM 797 O O . HIS A 1 98 ? -5.617 10.711 10.707 1.00 85.06 98 HIS A O 1
ATOM 803 N N . LEU A 1 99 ? -4.409 9.193 9.565 1.00 83.12 99 LEU A N 1
ATOM 804 C CA . LEU A 1 99 ? -4.961 7.994 10.204 1.00 83.12 99 LEU A CA 1
ATOM 805 C C . LEU A 1 99 ? -4.073 7.490 11.347 1.00 83.12 99 LEU A C 1
ATOM 807 O O . LEU A 1 99 ? -4.586 6.977 12.344 1.00 83.12 99 LEU A O 1
ATOM 811 N N . LEU A 1 100 ? -2.754 7.685 11.223 1.00 76.25 100 LEU A N 1
ATOM 812 C CA . LEU A 1 100 ? -1.755 7.297 12.226 1.00 76.25 100 LEU A CA 1
ATOM 813 C C . LEU A 1 100 ? -1.943 8.012 13.572 1.00 76.25 100 LEU A C 1
ATOM 815 O O . LEU A 1 100 ? -1.618 7.448 14.611 1.00 76.25 100 LEU A O 1
ATOM 819 N N . SER A 1 101 ? -2.486 9.233 13.578 1.00 74.62 101 SER A N 1
ATOM 820 C CA . SER A 1 101 ? -2.756 9.975 14.819 1.00 74.62 101 SER A CA 1
ATOM 821 C C . SER A 1 101 ? -3.958 9.447 15.607 1.00 74.62 101 SER A C 1
ATOM 823 O O . SER A 1 101 ? -4.087 9.752 16.790 1.00 74.62 101 SER A O 1
ATOM 825 N N . LYS A 1 102 ? -4.843 8.671 14.967 1.00 70.81 102 LYS A N 1
ATOM 826 C CA . LYS A 1 102 ? -6.136 8.253 15.534 1.00 70.81 102 LYS A CA 1
ATOM 827 C C . LYS A 1 102 ? -6.206 6.765 15.864 1.00 70.81 102 LYS A C 1
ATOM 829 O O . LYS A 1 102 ? -7.040 6.361 16.666 1.00 70.81 102 LYS A O 1
ATOM 834 N N . SER A 1 103 ? -5.382 5.936 15.224 1.00 74.88 103 SER A N 1
ATOM 835 C CA . SER A 1 103 ? -5.496 4.479 15.320 1.00 74.88 103 SER A CA 1
ATOM 836 C C . SER A 1 103 ? -4.210 3.771 14.910 1.00 74.88 103 SER A C 1
ATOM 838 O O . SER A 1 103 ? -3.379 4.331 14.193 1.00 74.88 103 SER A O 1
ATOM 840 N N . LYS A 1 104 ? -4.066 2.506 15.320 1.00 83.19 104 LYS A N 1
ATOM 841 C CA . LYS A 1 104 ? -3.042 1.630 14.739 1.00 83.19 104 LYS A CA 1
ATOM 842 C C . LYS A 1 104 ? -3.425 1.309 13.297 1.00 83.19 104 LYS A C 1
ATOM 844 O O . LYS A 1 104 ? -4.604 1.125 13.010 1.00 83.19 104 LYS A O 1
ATOM 849 N N . LEU A 1 105 ? -2.442 1.215 12.407 1.00 86.94 105 LEU A N 1
ATOM 850 C CA . LEU A 1 105 ? -2.663 0.776 11.031 1.00 86.94 105 LEU A CA 1
ATOM 851 C C . LEU A 1 105 ? -2.217 -0.670 10.861 1.00 86.94 105 LEU A C 1
ATOM 853 O O . LEU A 1 105 ? -1.175 -1.068 11.381 1.00 86.94 105 LEU A O 1
ATOM 857 N N . ALA A 1 106 ? -2.992 -1.427 10.097 1.00 89.12 106 ALA A N 1
ATOM 858 C CA . ALA A 1 106 ? -2.585 -2.719 9.573 1.00 89.12 106 ALA A CA 1
ATOM 859 C C . ALA A 1 106 ? -2.842 -2.753 8.067 1.00 89.12 106 ALA A C 1
ATOM 861 O O . ALA A 1 106 ? -3.839 -2.214 7.586 1.00 89.12 106 ALA A O 1
ATOM 862 N N . PHE A 1 107 ? -1.915 -3.366 7.339 1.00 90.81 107 PHE A N 1
ATOM 863 C CA . PHE A 1 107 ? -1.941 -3.421 5.886 1.00 90.81 107 PHE A CA 1
ATOM 864 C C . PHE A 1 107 ? -2.398 -4.787 5.419 1.00 90.81 107 PHE A C 1
ATOM 866 O O . PHE A 1 107 ? -2.026 -5.805 5.998 1.00 90.81 107 PHE A O 1
ATOM 873 N N . VAL A 1 108 ? -3.184 -4.800 4.355 1.00 89.81 108 VAL A N 1
ATOM 874 C CA . VAL A 1 108 ? -3.738 -6.017 3.783 1.00 89.81 108 VAL A CA 1
ATOM 875 C C . VAL A 1 108 ? -3.365 -6.072 2.310 1.00 89.81 108 VAL A C 1
ATOM 877 O O . VAL A 1 108 ? -3.548 -5.084 1.600 1.00 89.81 108 VAL A O 1
ATOM 880 N N . SER A 1 109 ? -2.837 -7.203 1.846 1.00 89.00 109 SER A N 1
ATOM 881 C CA . SER A 1 109 ? -2.535 -7.415 0.430 1.00 89.00 109 SER A CA 1
ATOM 882 C C . SER A 1 109 ? -3.823 -7.375 -0.411 1.00 89.00 109 SER A C 1
ATOM 884 O O . SER A 1 109 ? -4.924 -7.544 0.127 1.00 89.00 109 SER A O 1
ATOM 886 N N . PRO A 1 110 ? -3.733 -7.228 -1.747 1.00 84.56 110 PRO A N 1
ATOM 887 C CA . PRO A 1 110 ? -4.888 -7.419 -2.620 1.00 84.56 110 PRO A CA 1
ATOM 888 C C . PRO A 1 110 ? -5.536 -8.786 -2.377 1.00 84.56 110 PRO A C 1
ATOM 890 O O . PRO A 1 110 ? -6.750 -8.926 -2.431 1.00 84.56 110 PRO A O 1
ATOM 893 N N . ARG A 1 111 ? -4.727 -9.795 -2.041 1.00 82.50 111 ARG A N 1
ATOM 894 C CA . ARG A 1 111 ? -5.151 -11.158 -1.713 1.00 82.50 111 ARG A CA 1
ATOM 895 C C . ARG A 1 111 ? -5.570 -11.319 -0.251 1.00 82.50 111 ARG A C 1
ATOM 897 O O . ARG A 1 111 ? -5.630 -12.450 0.216 1.00 82.50 111 ARG A O 1
ATOM 904 N N . GLY A 1 112 ? -5.859 -10.228 0.459 1.00 79.38 112 GLY A N 1
ATOM 905 C CA . GLY A 1 112 ? -6.435 -10.257 1.802 1.00 79.38 112 GLY A CA 1
ATOM 906 C C . GLY A 1 112 ? -5.512 -10.806 2.880 1.00 79.38 112 GLY A C 1
ATOM 907 O O . GLY A 1 112 ? -5.977 -11.143 3.968 1.00 79.38 112 GLY A O 1
ATOM 908 N N . GLU A 1 113 ? -4.220 -10.921 2.588 1.00 84.56 113 GLU A N 1
ATOM 909 C CA . GLU A 1 113 ? -3.222 -11.375 3.545 1.00 84.56 113 GLU A CA 1
ATOM 910 C C . GLU A 1 113 ? -2.809 -10.192 4.411 1.00 84.56 113 GLU A C 1
ATOM 912 O O . GLU A 1 113 ? -2.541 -9.100 3.906 1.00 84.56 113 GLU A O 1
ATOM 917 N N . LEU A 1 114 ? -2.761 -10.399 5.724 1.00 86.44 114 LEU A N 1
ATOM 918 C CA . LEU A 1 114 ? -2.242 -9.393 6.634 1.00 86.44 114 LEU A CA 1
ATOM 919 C C . LEU A 1 114 ? -0.731 -9.269 6.437 1.00 86.44 114 LEU A C 1
ATOM 921 O O . LEU A 1 114 ? -0.001 -10.229 6.668 1.00 86.44 114 LEU A O 1
ATOM 925 N N . LEU A 1 115 ? -0.277 -8.072 6.083 1.00 89.38 115 LEU A N 1
ATOM 926 C CA . LEU A 1 115 ? 1.137 -7.778 5.914 1.00 89.38 115 LEU A CA 1
ATOM 927 C C . LEU A 1 115 ? 1.742 -7.346 7.243 1.00 89.38 115 LEU A C 1
ATOM 929 O O . LEU A 1 115 ? 1.229 -6.455 7.930 1.00 89.38 115 LEU A O 1
ATOM 933 N N . THR A 1 116 ? 2.852 -7.980 7.599 1.00 88.50 116 THR A N 1
ATOM 934 C CA . THR A 1 116 ? 3.517 -7.792 8.891 1.00 88.50 116 THR A CA 1
ATOM 935 C C . THR A 1 116 ? 4.991 -7.453 8.699 1.00 88.50 116 THR A C 1
ATOM 937 O O . THR A 1 116 ? 5.465 -7.290 7.580 1.00 88.50 116 THR A O 1
ATOM 940 N N . THR A 1 117 ? 5.738 -7.324 9.795 1.00 88.38 117 THR A N 1
ATOM 941 C CA . THR A 1 117 ? 7.198 -7.162 9.738 1.00 88.38 117 THR A CA 1
ATOM 942 C C . THR A 1 117 ? 7.910 -8.418 9.238 1.00 88.38 117 THR A C 1
ATOM 944 O O . THR A 1 117 ? 9.051 -8.330 8.806 1.00 88.38 117 THR A O 1
ATOM 947 N N . SER A 1 118 ? 7.262 -9.589 9.267 1.00 89.94 118 SER A N 1
ATOM 948 C CA . SER A 1 118 ? 7.816 -10.814 8.673 1.00 89.94 118 SER A CA 1
ATOM 949 C C . SER A 1 118 ? 7.936 -10.727 7.149 1.00 89.94 118 SER A C 1
ATOM 951 O O . SER A 1 118 ? 8.705 -11.479 6.560 1.00 89.94 118 SER A O 1
ATOM 953 N N . ASP A 1 119 ? 7.219 -9.793 6.520 1.00 91.31 119 ASP A N 1
ATOM 954 C CA . ASP A 1 119 ? 7.271 -9.542 5.082 1.00 91.31 119 ASP A CA 1
ATOM 955 C C . ASP A 1 119 ? 8.311 -8.473 4.700 1.00 91.31 119 ASP A C 1
ATOM 957 O O . ASP A 1 119 ? 8.454 -8.173 3.522 1.00 91.31 119 ASP A O 1
ATOM 961 N N . ASP A 1 120 ? 9.041 -7.884 5.660 1.00 93.75 120 ASP A N 1
ATOM 962 C CA . ASP A 1 120 ? 9.883 -6.693 5.439 1.00 93.75 120 ASP A CA 1
ATOM 963 C C . ASP A 1 120 ? 10.975 -6.867 4.384 1.00 93.75 120 ASP A C 1
ATOM 965 O O . ASP A 1 120 ? 11.307 -5.902 3.696 1.00 93.75 120 ASP A O 1
ATOM 969 N N . GLU A 1 121 ? 11.493 -8.085 4.235 1.00 93.44 121 GLU A N 1
ATOM 970 C CA . GLU A 1 121 ? 12.524 -8.421 3.248 1.00 93.44 121 GLU A CA 1
ATOM 971 C C . GLU A 1 121 ? 11.950 -8.815 1.882 1.00 93.44 121 GLU A C 1
ATOM 973 O O . GLU A 1 121 ? 12.698 -8.932 0.910 1.00 93.44 121 GLU A O 1
ATOM 978 N N . ARG A 1 122 ? 10.630 -9.009 1.775 1.00 94.25 122 ARG A N 1
ATOM 979 C CA . ARG A 1 122 ? 9.981 -9.329 0.501 1.00 94.25 122 ARG A CA 1
ATOM 980 C C . ARG A 1 122 ? 9.836 -8.067 -0.339 1.00 94.25 122 ARG A C 1
ATOM 982 O O . ARG A 1 122 ? 9.565 -6.979 0.181 1.00 94.25 122 ARG A O 1
ATOM 989 N N . SER A 1 123 ? 9.997 -8.214 -1.651 1.00 94.94 123 SER A N 1
ATOM 990 C CA . SER A 1 123 ? 9.683 -7.136 -2.583 1.00 94.94 123 SER A CA 1
ATOM 991 C C . SER A 1 123 ? 8.175 -6.909 -2.629 1.00 94.94 123 SER A C 1
ATOM 993 O O . SER A 1 123 ? 7.367 -7.828 -2.465 1.00 94.94 123 SER A O 1
ATOM 995 N N . ILE A 1 124 ? 7.779 -5.668 -2.890 1.00 92.88 124 ILE A N 1
ATOM 996 C CA . ILE A 1 124 ? 6.368 -5.326 -3.019 1.00 92.88 124 ILE A CA 1
ATOM 997 C C . ILE A 1 124 ? 5.720 -6.069 -4.199 1.00 92.88 124 ILE A C 1
ATOM 999 O O . ILE A 1 124 ? 4.582 -6.512 -4.088 1.00 92.88 124 ILE A O 1
ATOM 1003 N N . SER A 1 125 ? 6.448 -6.288 -5.298 1.00 91.38 125 SER A N 1
ATOM 1004 C CA . SER A 1 125 ? 5.962 -7.073 -6.441 1.00 91.38 125 SER A CA 1
ATOM 1005 C C . SER A 1 125 ? 5.621 -8.520 -6.075 1.00 91.38 125 SER A C 1
ATOM 1007 O O . SER A 1 125 ? 4.597 -9.033 -6.530 1.00 91.38 125 SER A O 1
ATOM 1009 N N . ASP A 1 126 ? 6.416 -9.152 -5.208 1.00 91.94 126 ASP A N 1
ATOM 1010 C CA . ASP A 1 126 ? 6.154 -10.506 -4.713 1.00 91.94 126 ASP A CA 1
ATOM 1011 C C . ASP A 1 126 ? 4.928 -10.542 -3.790 1.00 91.94 126 ASP A C 1
ATOM 1013 O O . ASP A 1 126 ? 4.035 -11.372 -3.955 1.00 91.94 126 ASP A O 1
ATOM 1017 N N . ILE A 1 127 ? 4.823 -9.579 -2.869 1.00 90.44 127 ILE A N 1
ATOM 1018 C CA . ILE A 1 127 ? 3.663 -9.441 -1.974 1.00 90.44 127 ILE A CA 1
ATOM 1019 C C . ILE A 1 127 ? 2.359 -9.254 -2.759 1.00 90.44 127 ILE A C 1
ATOM 1021 O O . ILE A 1 127 ? 1.318 -9.807 -2.402 1.00 90.44 127 ILE A O 1
ATOM 1025 N N . LEU A 1 128 ? 2.402 -8.464 -3.830 1.00 88.75 128 LEU A N 1
ATOM 1026 C CA . LEU A 1 128 ? 1.240 -8.177 -4.667 1.00 88.75 128 LEU A CA 1
ATOM 1027 C C . LEU A 1 128 ? 0.961 -9.275 -5.704 1.00 88.75 128 LEU A C 1
ATOM 1029 O O . LEU A 1 128 ? -0.107 -9.267 -6.322 1.00 88.75 128 LEU A O 1
ATOM 1033 N N . GLY A 1 129 ? 1.888 -10.222 -5.881 1.00 86.56 129 GLY A N 1
ATOM 1034 C CA . GLY A 1 129 ? 1.798 -11.290 -6.872 1.00 86.56 129 GLY A CA 1
ATOM 1035 C C . GLY A 1 129 ? 1.922 -10.800 -8.317 1.00 86.56 129 GLY A C 1
ATOM 1036 O O . GLY A 1 129 ? 1.339 -11.411 -9.208 1.00 86.56 129 GLY A O 1
ATOM 1037 N N . CYS A 1 130 ? 2.639 -9.696 -8.557 1.00 81.31 130 CYS A N 1
ATOM 1038 C CA . CYS A 1 130 ? 2.794 -9.078 -9.880 1.00 81.31 130 CYS A CA 1
ATOM 1039 C C . CYS A 1 130 ? 4.221 -9.125 -10.442 1.00 81.31 130 CYS A C 1
ATOM 1041 O O . CYS A 1 130 ? 4.481 -8.537 -11.489 1.00 81.31 130 CYS A O 1
ATOM 1043 N N . SER A 1 131 ? 5.137 -9.862 -9.806 1.00 77.94 131 SER A N 1
ATOM 1044 C CA . SER A 1 131 ? 6.529 -10.012 -10.260 1.00 77.94 131 SER A CA 1
ATOM 1045 C C . SER A 1 131 ? 6.658 -10.462 -11.724 1.00 77.94 131 SER A C 1
ATOM 1047 O O . SER A 1 131 ? 7.588 -10.042 -12.405 1.00 77.94 131 SER A O 1
ATOM 1049 N N . GLY A 1 132 ? 5.722 -11.283 -12.220 1.00 68.31 132 GLY A N 1
ATOM 1050 C CA . GLY A 1 132 ? 5.710 -11.749 -13.614 1.00 68.31 132 GLY A CA 1
ATOM 1051 C C . GLY A 1 132 ? 5.255 -10.696 -14.632 1.00 68.31 132 GLY A C 1
ATOM 1052 O O . GLY A 1 132 ? 5.810 -10.633 -15.723 1.00 68.31 132 GLY A O 1
ATOM 1053 N N . LEU A 1 133 ? 4.316 -9.820 -14.259 1.00 65.06 133 LEU A N 1
ATOM 1054 C CA . LEU A 1 133 ? 3.720 -8.829 -15.170 1.00 65.06 133 LEU A CA 1
ATOM 1055 C C . LEU A 1 133 ? 4.717 -7.736 -15.577 1.00 65.06 133 LEU A C 1
ATOM 1057 O O . LEU A 1 133 ? 4.653 -7.188 -16.670 1.00 65.06 133 LEU A O 1
ATOM 1061 N N . LEU A 1 134 ? 5.679 -7.445 -14.705 1.00 62.00 134 LEU A N 1
ATOM 1062 C CA . LEU A 1 134 ? 6.714 -6.438 -14.945 1.00 62.00 134 LEU A CA 1
ATOM 1063 C C . LEU A 1 134 ? 7.831 -6.938 -15.874 1.00 62.00 134 LEU A C 1
ATOM 1065 O O . LEU A 1 134 ? 8.624 -6.135 -16.365 1.00 62.00 134 LEU A O 1
ATOM 1069 N N . MET A 1 135 ? 7.921 -8.254 -16.107 1.00 57.59 135 MET A N 1
ATOM 1070 C CA . MET A 1 135 ? 8.879 -8.828 -17.055 1.00 57.59 135 MET A CA 1
ATOM 1071 C C . MET A 1 135 ? 8.361 -8.817 -18.498 1.00 57.59 135 MET A C 1
ATOM 1073 O O . MET A 1 135 ? 9.169 -8.702 -19.418 1.00 57.59 135 MET A O 1
ATOM 1077 N N . GLU A 1 136 ? 7.043 -8.879 -18.708 1.00 55.03 136 GLU A N 1
ATOM 1078 C CA . GLU A 1 136 ? 6.446 -8.903 -20.053 1.00 55.03 136 GLU A CA 1
ATOM 1079 C C . GLU A 1 136 ? 6.588 -7.553 -20.782 1.00 55.03 136 GLU A C 1
ATOM 1081 O O . GLU A 1 136 ? 6.850 -7.524 -21.984 1.00 55.03 136 GLU A O 1
ATOM 1086 N N . GLU A 1 137 ? 6.548 -6.431 -20.057 1.00 51.84 137 GLU A N 1
ATOM 1087 C CA . GLU A 1 137 ? 6.647 -5.085 -20.649 1.00 51.84 137 GLU A CA 1
ATOM 1088 C C . GLU A 1 137 ? 8.068 -4.761 -21.166 1.00 51.84 137 GLU A C 1
ATOM 1090 O O . GLU A 1 137 ? 8.238 -4.031 -22.143 1.00 51.84 137 GLU A O 1
ATOM 1095 N N . LYS A 1 138 ? 9.116 -5.369 -20.584 1.00 49.72 138 LYS A N 1
ATOM 1096 C CA . LYS A 1 138 ? 10.503 -5.195 -21.063 1.00 49.72 138 LYS A CA 1
ATOM 1097 C C . LYS A 1 138 ? 10.780 -5.883 -22.402 1.00 49.72 138 LYS A C 1
ATOM 1099 O O . LYS A 1 138 ? 11.661 -5.433 -23.133 1.00 49.72 138 LYS A O 1
ATOM 1104 N N . LEU A 1 139 ? 10.058 -6.956 -22.730 1.00 48.78 139 LEU A N 1
ATOM 1105 C CA . LEU A 1 139 ? 10.284 -7.713 -23.966 1.00 48.78 139 LEU A CA 1
ATOM 1106 C C . LEU A 1 139 ? 9.657 -7.041 -25.198 1.00 48.78 139 LEU A C 1
ATOM 1108 O O . LEU A 1 139 ? 10.169 -7.224 -26.299 1.00 48.78 139 LEU A O 1
ATOM 1112 N N . GLN A 1 140 ? 8.624 -6.209 -25.032 1.00 47.22 140 GLN A N 1
ATOM 1113 C CA . GLN A 1 140 ? 7.971 -5.526 -26.160 1.00 47.22 140 GLN A CA 1
ATOM 1114 C C . GLN A 1 140 ? 8.677 -4.246 -26.629 1.00 47.22 140 GLN A C 1
ATOM 1116 O O . GLN A 1 140 ? 8.471 -3.835 -27.764 1.00 47.22 140 GLN A O 1
ATOM 1121 N N . ILE A 1 141 ? 9.536 -3.631 -25.811 1.00 52.81 141 ILE A N 1
ATOM 1122 C CA . ILE A 1 141 ? 10.282 -2.415 -26.202 1.00 52.81 141 ILE A CA 1
ATOM 1123 C C . ILE A 1 141 ? 11.557 -2.765 -27.002 1.00 52.81 141 ILE A C 1
ATOM 1125 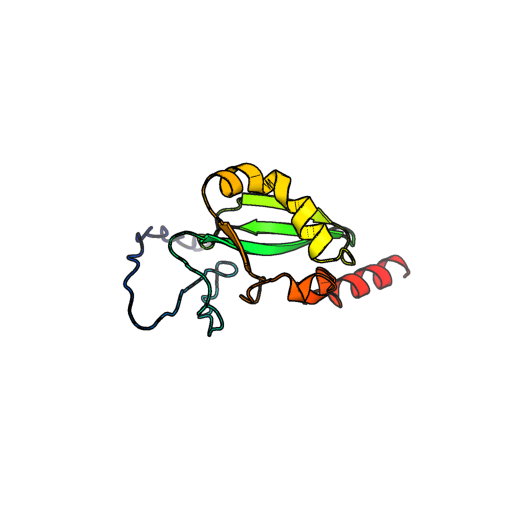O O . ILE A 1 141 ? 12.200 -1.890 -27.575 1.00 52.81 141 ILE A O 1
ATOM 1129 N N . SER A 1 142 ? 11.925 -4.049 -27.068 1.00 50.16 142 SER A N 1
ATOM 1130 C CA . SER A 1 142 ? 13.139 -4.525 -27.753 1.00 50.16 142 SER A CA 1
ATOM 1131 C C . SER A 1 142 ? 12.870 -5.243 -29.087 1.00 50.16 142 SER A C 1
ATOM 1133 O O . SER A 1 142 ? 13.777 -5.907 -29.587 1.00 50.16 142 SER A O 1
ATOM 1135 N N . SER A 1 143 ? 11.651 -5.161 -29.641 1.00 45.31 143 SER A N 1
ATOM 1136 C CA . SER A 1 143 ? 11.284 -5.740 -30.951 1.00 45.31 143 SER A CA 1
ATOM 1137 C C . SER A 1 143 ? 11.024 -4.671 -32.004 1.00 45.31 143 SER A C 1
ATOM 1139 O O . SER A 1 143 ? 10.432 -3.631 -31.642 1.00 45.31 143 SER A O 1
#

Sequenc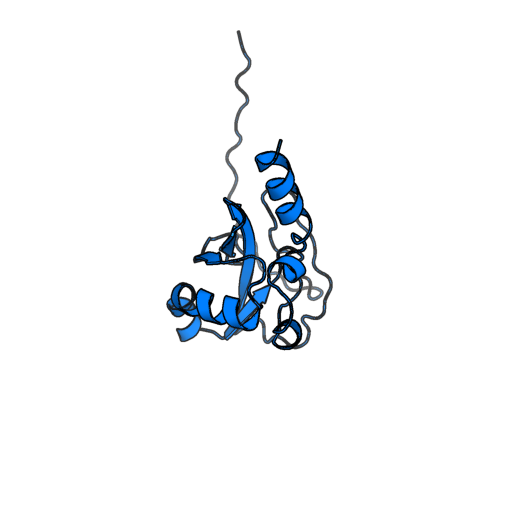e (143 aa):
MHPTADLQPFEEEPYHLQNAAGSVKVWQNCQKTRTWHRPWTSIKMWSTTLVQLMYEVENAALRLVMCKITGEVISKITIPPDTRWKDARMQMAPGLRHLLSKSKLAFVSPRGELLTTSDDERSISDILGCSGLLMEEKLQISS

Foldseek 3Di:
DDDDDDDDDDDPDPDDPDDDDPWDFFDQDPPDTDIDDDPCPPDPVVFEFEWEWDWDQDPQWTWIFTAGSVRHTQDIDIGHQQDFPQVVVVVCCVSCVVVVVRGHYWYAESNRHTDDVVRRRPGNCVSNVNPPVSVVVVVVVVD

Secondary structure (DSSP, 8-state):
-PPP---------------SSS--EEEEGGGEEEEPPP--TT--GGGEEEEEEEEEEETTEEEEEEEETTS-EEEEEEE-TT-BHHHHHHHHHHHHHHHHTTSEEEEE-TT-PEE-GGGTTSBHHHHHT-TTHHHHHHHHTT-

pLDDT: mean 70.67, std 22.66, range [30.0, 96.88]

Organism: NCBI:txid878477